Protein AF-A0A5E4K0D5-F1 (afdb_monomer_lite)

Sequence (71 aa):
MAMIGHVANFKGIELAVIAGNNQDSILGKMTKGIANAIAGGDFSSITIIGPATIVKEIKRNPKKIELLLNR

Secondary structure (DSSP, 8-state):
--STTSSTT---EEEEEEE------HHHHHHHHHHHHHHTS---EEEEEEEHHHHHHHHH-TTHHHHHH--

Foldseek 3Di:
DPPQPPDPPQPDKDKDKDFDPDPDDPVRVVVVVVVQVVVVHDPRIDIDIDRPVVVVVCVVPVCVVVVVVPD

pLDDT: mean 74.49, std 11.96, range [47.97, 90.44]

Radius of gyration: 16.65 Å; chains: 1; bounding box: 36×43×29 Å

Structure (mmCIF, N/CA/C/O backbone):
data_AF-A0A5E4K0D5-F1
#
_entry.id   AF-A0A5E4K0D5-F1
#
loop_
_atom_site.group_PDB
_atom_site.id
_atom_site.type_symbol
_atom_site.label_atom_id
_atom_site.label_alt_id
_atom_site.label_comp_id
_atom_site.label_asym_id
_atom_site.label_entity_id
_atom_site.label_seq_id
_atom_site.pdbx_PDB_ins_code
_atom_site.Cartn_x
_atom_site.Cartn_y
_atom_site.Cartn_z
_atom_site.occupancy
_atom_site.B_iso_or_equiv
_atom_site.auth_seq_id
_atom_site.auth_comp_id
_atom_site.auth_asym_id
_atom_site.auth_atom_id
_atom_site.pdbx_PDB_model_num
ATOM 1 N N . MET A 1 1 ? -13.160 -21.953 0.716 1.00 47.97 1 MET A N 1
ATOM 2 C CA . MET A 1 1 ? -12.741 -20.588 1.116 1.00 47.97 1 MET A CA 1
ATOM 3 C C . MET A 1 1 ? -12.251 -20.650 2.564 1.00 47.97 1 MET A C 1
ATOM 5 O O . MET A 1 1 ? -13.053 -20.557 3.477 1.00 47.97 1 MET A O 1
ATOM 9 N N . ALA A 1 2 ? -10.965 -20.938 2.790 1.00 52.66 2 ALA A N 1
ATOM 10 C CA . ALA A 1 2 ? -10.484 -21.452 4.084 1.00 52.66 2 ALA A CA 1
ATOM 11 C C . ALA A 1 2 ? -10.109 -20.385 5.140 1.00 52.66 2 ALA A C 1
ATOM 13 O O . ALA A 1 2 ? -9.812 -20.744 6.272 1.00 52.66 2 ALA A O 1
ATOM 14 N N . MET A 1 3 ? -10.135 -19.084 4.814 1.00 55.47 3 MET A N 1
ATOM 15 C CA . MET A 1 3 ? -9.648 -18.031 5.732 1.00 55.47 3 MET A CA 1
ATOM 16 C C . MET A 1 3 ? -10.583 -16.827 5.937 1.00 55.47 3 MET A C 1
ATOM 18 O O . MET A 1 3 ? -10.230 -15.901 6.659 1.00 55.47 3 MET A O 1
ATOM 22 N N . ILE A 1 4 ? -11.786 -16.818 5.352 1.00 56.09 4 ILE A N 1
ATOM 23 C CA . ILE A 1 4 ? -12.688 -15.646 5.403 1.00 56.09 4 ILE A CA 1
ATOM 24 C C . ILE A 1 4 ? -13.316 -15.424 6.795 1.00 56.09 4 ILE A C 1
ATOM 26 O O . ILE A 1 4 ? -13.775 -14.326 7.085 1.00 56.09 4 ILE A O 1
ATOM 30 N N . GLY A 1 5 ? -13.270 -16.420 7.687 1.00 54.50 5 GLY A N 1
ATOM 31 C CA . GLY A 1 5 ? -13.834 -16.327 9.041 1.00 54.50 5 GLY A CA 1
ATOM 32 C C . GLY A 1 5 ? -12.886 -15.843 10.148 1.00 54.50 5 GLY A C 1
ATOM 33 O O . GLY A 1 5 ? -13.363 -15.538 11.233 1.00 54.50 5 GLY A O 1
ATOM 34 N N . HIS A 1 6 ? -11.569 -15.762 9.912 1.00 59.69 6 HIS A N 1
ATOM 35 C CA . HIS A 1 6 ? -10.576 -15.541 10.985 1.00 59.69 6 HIS A CA 1
ATOM 36 C C . HIS A 1 6 ? -10.009 -14.116 11.059 1.00 59.69 6 HIS A C 1
ATOM 38 O O . HIS A 1 6 ? -9.229 -13.812 11.958 1.00 59.69 6 HIS A O 1
ATOM 44 N N . VAL A 1 7 ? -10.391 -13.225 10.138 1.00 59.84 7 VAL A N 1
ATOM 45 C CA . VAL A 1 7 ? -9.937 -11.828 10.139 1.00 59.84 7 VAL A CA 1
ATOM 46 C C . VAL A 1 7 ? -11.152 -10.939 10.381 1.00 59.84 7 VAL A C 1
ATOM 48 O O . VAL A 1 7 ? -12.000 -10.777 9.501 1.00 59.84 7 VAL A O 1
ATOM 51 N N . ALA A 1 8 ? -11.269 -10.389 11.593 1.00 62.50 8 ALA A N 1
ATOM 52 C CA . ALA A 1 8 ? -12.356 -9.479 11.942 1.00 62.50 8 ALA A CA 1
ATOM 53 C C . ALA A 1 8 ? -12.426 -8.331 10.915 1.00 62.50 8 ALA A C 1
ATOM 55 O O . ALA A 1 8 ? -11.418 -7.689 10.623 1.00 62.50 8 ALA A O 1
ATOM 56 N N . ASN A 1 9 ? -13.614 -8.082 10.354 1.00 70.31 9 ASN A N 1
ATOM 57 C CA . ASN A 1 9 ? -13.860 -7.074 9.310 1.00 70.31 9 ASN A CA 1
ATOM 58 C C . ASN A 1 9 ? -13.194 -7.335 7.941 1.00 70.31 9 ASN A C 1
ATOM 60 O O . ASN A 1 9 ? -12.903 -6.384 7.207 1.00 70.31 9 ASN A O 1
ATOM 64 N N . PHE A 1 10 ? -12.967 -8.594 7.555 1.00 77.75 10 PHE A N 1
ATOM 65 C CA . PHE A 1 10 ? -12.513 -8.926 6.202 1.00 77.75 10 PHE A CA 1
ATOM 66 C C . PHE A 1 10 ? -13.584 -8.608 5.147 1.00 77.75 10 PHE A C 1
ATOM 68 O O . PHE A 1 10 ? -14.656 -9.206 5.135 1.00 77.75 10 PHE A O 1
ATOM 75 N N . LYS A 1 11 ? -13.283 -7.674 4.237 1.00 81.69 11 LYS A N 1
ATOM 76 C CA . LYS A 1 11 ? -14.179 -7.286 3.127 1.00 81.69 11 LYS A CA 1
ATOM 77 C C . LYS A 1 11 ? -13.748 -7.826 1.757 1.00 81.69 11 LYS A C 1
ATOM 79 O O . LYS A 1 11 ? -14.494 -7.681 0.798 1.00 81.69 11 LYS A O 1
ATOM 84 N N . GLY A 1 12 ? -12.559 -8.422 1.652 1.00 84.94 12 GLY A N 1
ATOM 85 C CA . GLY A 1 12 ? -11.962 -8.876 0.391 1.00 84.94 12 GLY A CA 1
ATOM 86 C C . GLY A 1 12 ? -10.458 -8.603 0.328 1.00 84.94 12 GLY A C 1
ATOM 87 O O . GLY A 1 12 ? -9.879 -8.122 1.302 1.00 84.94 12 GLY A O 1
ATOM 88 N N . ILE A 1 13 ? -9.839 -8.902 -0.817 1.00 88.88 13 ILE A N 1
ATOM 89 C CA . ILE A 1 13 ? -8.430 -8.598 -1.119 1.00 88.88 13 ILE A CA 1
ATOM 90 C C . ILE A 1 13 ? -8.396 -7.376 -2.040 1.00 88.88 13 ILE A C 1
ATOM 92 O O . ILE A 1 13 ? -9.173 -7.303 -2.989 1.00 88.88 13 ILE A O 1
ATOM 96 N N . GLU A 1 14 ? -7.516 -6.420 -1.763 1.00 87.00 14 GLU A N 1
ATOM 97 C CA . GLU A 1 14 ? -7.330 -5.214 -2.572 1.00 87.00 14 GLU A CA 1
ATOM 98 C C . GLU A 1 14 ? -5.871 -5.081 -3.009 1.00 87.00 14 GLU A C 1
ATOM 100 O O . GLU A 1 14 ? -4.958 -5.547 -2.322 1.00 87.00 14 GLU A O 1
ATOM 105 N N . LEU A 1 15 ? -5.678 -4.440 -4.163 1.00 88.25 15 LEU A N 1
ATOM 106 C CA . LEU A 1 15 ? -4.381 -4.109 -4.732 1.00 88.25 15 LEU A CA 1
ATOM 107 C C . LEU A 1 15 ? -4.267 -2.588 -4.816 1.00 88.25 15 LEU A C 1
ATOM 109 O O . LEU A 1 15 ? -5.104 -1.928 -5.433 1.00 88.25 15 LEU A O 1
ATOM 113 N N . ALA A 1 16 ? -3.235 -2.034 -4.191 1.00 83.88 16 ALA A N 1
ATOM 114 C CA . ALA A 1 16 ? -2.935 -0.612 -4.260 1.00 83.88 16 ALA A CA 1
ATOM 115 C C . ALA A 1 16 ? -1.474 -0.403 -4.645 1.00 83.88 16 ALA A C 1
ATOM 117 O O . ALA A 1 16 ? -0.577 -1.013 -4.069 1.00 83.88 16 ALA A O 1
ATOM 118 N N . VAL A 1 17 ? -1.244 0.493 -5.600 1.00 83.56 17 VAL A N 1
ATOM 119 C CA . VAL A 1 17 ? 0.093 0.979 -5.938 1.00 83.56 17 VAL A CA 1
ATOM 120 C C . VAL A 1 17 ? 0.295 2.300 -5.209 1.00 83.56 17 VAL A C 1
ATOM 122 O O . VAL A 1 17 ? -0.486 3.236 -5.388 1.00 83.56 17 VAL A O 1
ATOM 125 N N . ILE A 1 18 ? 1.317 2.364 -4.362 1.00 80.62 18 ILE A N 1
ATOM 126 C CA . ILE A 1 18 ? 1.742 3.588 -3.688 1.00 80.62 18 ILE A CA 1
ATOM 127 C C . ILE A 1 18 ? 3.009 4.073 -4.376 1.00 80.62 18 ILE A C 1
ATOM 129 O O . ILE A 1 18 ? 4.040 3.412 -4.311 1.00 80.62 18 ILE A O 1
ATOM 133 N N . ALA A 1 19 ? 2.920 5.222 -5.040 1.00 75.44 19 ALA A N 1
ATOM 134 C CA . ALA A 1 19 ? 4.064 5.908 -5.624 1.00 75.44 19 ALA A CA 1
ATOM 135 C C . ALA A 1 19 ? 4.490 7.074 -4.725 1.00 75.44 19 ALA A C 1
ATOM 137 O O . ALA A 1 19 ? 3.644 7.801 -4.195 1.00 75.4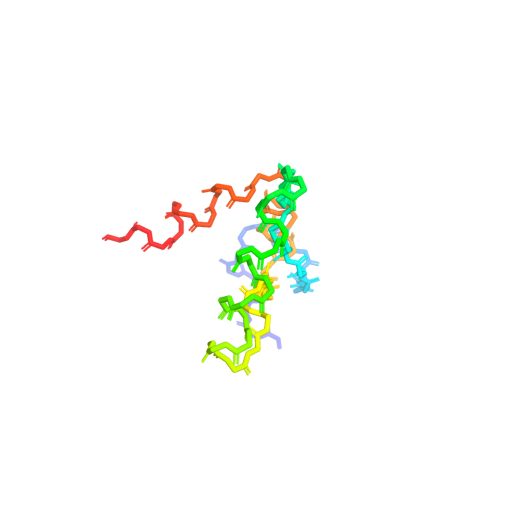4 19 ALA A O 1
ATOM 138 N N . GLY A 1 20 ? 5.799 7.258 -4.554 1.00 68.44 20 GLY A N 1
ATOM 139 C CA . GLY A 1 20 ? 6.354 8.407 -3.849 1.00 68.44 20 GLY A CA 1
ATOM 140 C C . GLY A 1 20 ? 6.090 9.686 -4.638 1.00 68.44 20 GLY A C 1
ATOM 141 O O . GLY A 1 20 ? 6.682 9.899 -5.697 1.00 68.44 20 GLY A O 1
ATOM 142 N N . ASN A 1 21 ? 5.200 10.545 -4.135 1.00 62.78 21 ASN A N 1
ATOM 143 C CA . ASN A 1 21 ? 4.995 11.867 -4.716 1.00 62.78 21 ASN A CA 1
ATOM 144 C C . ASN A 1 21 ? 6.080 12.811 -4.201 1.00 62.78 21 ASN A C 1
ATOM 146 O O . ASN A 1 21 ? 5.916 13.477 -3.178 1.00 62.78 21 ASN A O 1
ATOM 150 N N . ASN A 1 22 ? 7.206 12.839 -4.901 1.00 54.84 22 ASN A N 1
ATOM 151 C CA . ASN A 1 22 ? 8.232 13.811 -4.602 1.00 54.84 22 ASN A CA 1
ATOM 152 C C . ASN A 1 22 ? 7.834 15.165 -5.199 1.00 54.84 22 ASN A C 1
ATOM 154 O O . ASN A 1 22 ? 7.819 15.340 -6.420 1.00 54.84 22 ASN A O 1
ATOM 158 N N . GLN A 1 23 ? 7.580 16.148 -4.338 1.00 53.94 23 GLN A N 1
ATOM 159 C CA . GLN A 1 23 ? 7.681 17.557 -4.716 1.00 53.94 23 GLN A CA 1
ATOM 160 C C . GLN A 1 23 ? 9.166 17.900 -4.912 1.00 53.94 23 GLN A C 1
ATOM 162 O O . GLN A 1 23 ? 9.773 18.601 -4.110 1.00 53.94 23 GLN A O 1
ATOM 167 N N . ASP A 1 24 ? 9.783 17.338 -5.950 1.00 55.31 24 ASP A N 1
ATOM 168 C CA . ASP A 1 24 ? 11.177 17.616 -6.267 1.00 55.31 24 ASP A CA 1
ATOM 169 C C . ASP A 1 24 ? 11.257 18.972 -6.985 1.00 55.31 24 ASP A C 1
ATOM 171 O O . ASP A 1 24 ? 10.697 19.156 -8.073 1.00 55.31 24 ASP A O 1
ATOM 175 N N . SER A 1 25 ? 11.993 19.916 -6.386 1.00 69.00 25 SER A N 1
ATOM 176 C CA . SER A 1 25 ? 12.555 21.083 -7.082 1.00 69.00 25 SER A CA 1
ATOM 177 C C . SER A 1 25 ? 13.215 20.648 -8.398 1.00 69.00 25 SER A C 1
ATOM 179 O O . SER A 1 25 ? 13.687 19.519 -8.517 1.00 69.00 25 SER A O 1
ATOM 181 N N . ILE A 1 26 ? 13.307 21.543 -9.389 1.00 68.44 26 ILE A N 1
ATOM 182 C CA . ILE A 1 26 ? 13.872 21.254 -10.729 1.00 68.44 26 ILE A CA 1
ATOM 183 C C . ILE A 1 26 ? 15.244 20.551 -10.638 1.00 68.44 26 ILE A C 1
ATOM 185 O O . ILE A 1 26 ? 15.525 19.631 -11.404 1.00 68.44 26 ILE A O 1
ATOM 189 N N . LEU A 1 27 ? 16.053 20.910 -9.635 1.00 70.06 27 LEU A N 1
ATOM 190 C CA . LEU A 1 27 ? 17.340 20.278 -9.338 1.00 70.06 27 LEU A CA 1
ATOM 191 C C . LEU A 1 27 ? 17.220 18.802 -8.900 1.00 70.06 27 LEU A C 1
ATOM 193 O O . LEU A 1 27 ? 18.022 17.968 -9.312 1.00 70.06 27 LEU A O 1
ATOM 197 N N . GLY A 1 28 ? 16.198 18.471 -8.106 1.00 68.06 28 GLY A N 1
ATOM 198 C CA . GLY A 1 28 ? 15.922 17.114 -7.625 1.00 68.06 28 GLY A CA 1
ATOM 199 C C . GLY A 1 28 ? 15.475 16.164 -8.737 1.00 68.06 28 GLY A C 1
ATOM 200 O O . GLY A 1 28 ? 15.790 14.980 -8.699 1.00 68.06 28 GLY A O 1
ATOM 201 N N . LYS A 1 29 ? 14.825 16.676 -9.790 1.00 70.12 29 LYS A N 1
ATOM 202 C CA . LYS A 1 29 ? 14.471 15.859 -10.964 1.00 70.12 29 LYS A CA 1
ATOM 203 C C . LYS A 1 29 ? 15.701 15.412 -11.757 1.00 70.12 29 LYS A C 1
ATOM 205 O O . LYS A 1 29 ? 15.733 14.281 -12.237 1.00 70.12 29 LYS A O 1
ATOM 210 N N . MET A 1 30 ? 16.714 16.273 -11.875 1.00 72.88 30 MET A N 1
ATOM 211 C CA . MET A 1 30 ? 17.939 15.966 -12.621 1.00 72.88 30 MET A CA 1
ATOM 212 C C . MET A 1 30 ? 18.784 14.906 -11.908 1.00 72.88 30 MET A C 1
ATOM 214 O O . MET A 1 30 ? 19.206 13.931 -12.528 1.00 72.88 30 MET A O 1
ATOM 218 N N . THR A 1 31 ? 18.979 15.048 -10.595 1.00 73.75 31 THR A N 1
ATOM 219 C CA . THR A 1 31 ? 19.717 14.059 -9.795 1.00 73.75 31 THR A CA 1
ATOM 220 C C . THR A 1 31 ? 18.992 12.718 -9.748 1.00 73.75 31 THR A C 1
ATOM 222 O O . THR A 1 31 ? 19.632 11.675 -9.862 1.00 73.75 31 THR A O 1
ATOM 225 N N . LYS A 1 32 ? 17.656 12.730 -9.671 1.00 71.06 32 LYS A N 1
ATOM 226 C CA . LYS A 1 32 ? 16.836 11.514 -9.688 1.00 71.06 32 LYS A CA 1
ATOM 227 C C . LYS A 1 32 ? 16.876 10.792 -11.036 1.00 71.06 32 LYS A C 1
ATOM 229 O O . LYS A 1 32 ? 16.946 9.570 -11.053 1.00 71.06 32 LYS A O 1
ATOM 234 N N . GLY A 1 33 ? 16.909 11.517 -12.157 1.00 70.69 33 GLY A N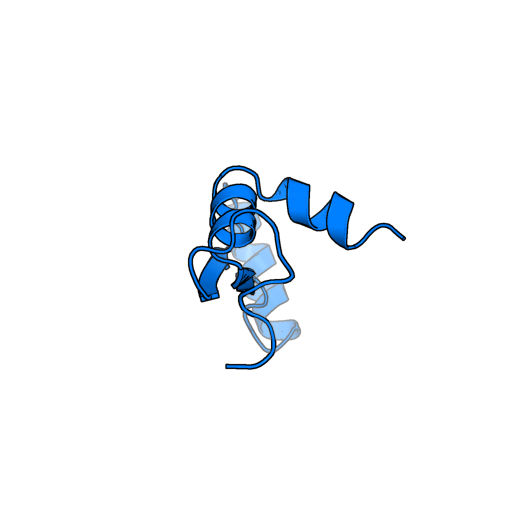 1
ATOM 235 C CA . GLY A 1 33 ? 17.080 10.922 -13.488 1.00 70.69 33 GLY A CA 1
ATOM 236 C C . GLY A 1 33 ? 18.412 10.181 -13.641 1.00 70.69 33 GLY A C 1
ATOM 237 O O . GLY A 1 33 ? 18.442 9.067 -14.157 1.00 70.69 33 GLY A O 1
ATOM 238 N N . ILE A 1 34 ? 19.498 10.760 -13.118 1.00 74.06 34 ILE A N 1
ATOM 239 C CA . ILE A 1 34 ? 20.821 10.119 -13.094 1.00 74.06 34 ILE A CA 1
ATOM 240 C C . ILE A 1 34 ? 20.810 8.907 -12.153 1.00 74.06 34 ILE A C 1
ATOM 242 O O . ILE A 1 34 ? 21.269 7.832 -12.532 1.00 74.06 34 ILE A O 1
ATOM 246 N N . ALA A 1 35 ? 20.234 9.046 -10.956 1.00 70.69 35 ALA A N 1
ATOM 247 C CA . ALA A 1 35 ? 20.127 7.953 -9.993 1.00 70.69 35 ALA A CA 1
ATOM 248 C C . ALA A 1 35 ? 19.311 6.769 -10.541 1.00 70.69 35 ALA A C 1
ATOM 250 O O . ALA A 1 35 ? 19.751 5.629 -10.432 1.00 70.69 35 ALA A O 1
ATOM 251 N N . ASN A 1 36 ? 18.176 7.028 -11.193 1.00 70.19 36 ASN A N 1
ATOM 252 C CA . ASN A 1 36 ? 17.332 5.997 -11.801 1.00 70.19 36 ASN A CA 1
ATOM 253 C C . ASN A 1 36 ? 18.015 5.308 -12.995 1.00 70.19 36 ASN A C 1
ATOM 255 O O . ASN A 1 36 ? 17.860 4.100 -13.172 1.00 70.19 36 ASN A O 1
ATOM 259 N N . ALA A 1 37 ? 18.795 6.048 -13.793 1.00 73.12 37 ALA A N 1
ATOM 260 C CA . ALA A 1 37 ? 19.570 5.479 -14.897 1.00 73.12 37 ALA A CA 1
ATOM 261 C C . ALA A 1 37 ? 20.692 4.551 -14.400 1.00 73.12 37 ALA A C 1
ATOM 263 O O . ALA A 1 37 ? 20.954 3.521 -15.015 1.00 73.12 37 ALA A O 1
ATOM 264 N N . ILE A 1 38 ? 21.319 4.886 -13.267 1.00 72.44 38 ILE A N 1
ATOM 265 C CA . ILE A 1 38 ? 22.362 4.062 -12.635 1.00 72.44 38 ILE A CA 1
ATOM 266 C C . ILE A 1 38 ? 21.752 2.860 -11.896 1.00 72.44 38 ILE A C 1
ATOM 268 O O . ILE A 1 38 ? 22.313 1.769 -11.931 1.00 72.44 38 ILE A O 1
ATOM 272 N N . ALA A 1 39 ? 20.597 3.036 -11.249 1.00 68.81 39 ALA A N 1
ATOM 273 C CA . ALA A 1 39 ? 19.915 1.988 -10.489 1.00 68.81 39 ALA A CA 1
ATOM 274 C C . ALA A 1 39 ? 19.157 0.970 -11.366 1.00 68.81 39 ALA A C 1
ATOM 276 O O . ALA A 1 39 ? 18.643 -0.016 -10.844 1.00 68.81 39 ALA A O 1
ATOM 277 N N . GLY A 1 40 ? 19.087 1.180 -12.687 1.00 62.62 40 GLY A N 1
ATOM 278 C CA . GLY A 1 40 ? 18.480 0.232 -13.626 1.00 62.62 40 GLY A CA 1
ATOM 279 C C . GLY A 1 40 ? 16.946 0.234 -13.651 1.00 62.62 40 GLY A C 1
ATOM 280 O O . GLY A 1 40 ? 16.352 -0.720 -14.149 1.00 62.62 40 GLY A O 1
ATOM 281 N N . GLY A 1 41 ? 16.288 1.279 -13.136 1.00 62.59 41 GLY A N 1
ATOM 282 C CA . GLY A 1 41 ? 14.827 1.384 -13.148 1.00 62.59 41 GLY A CA 1
ATOM 283 C C . GLY A 1 41 ? 14.253 2.347 -12.110 1.00 62.59 41 GLY A C 1
ATOM 284 O O . GLY A 1 41 ? 14.961 2.870 -11.252 1.00 62.59 41 GLY A O 1
ATOM 285 N N . ASP A 1 42 ? 12.942 2.586 -12.199 1.00 62.34 42 ASP A N 1
ATOM 286 C CA . ASP A 1 42 ? 12.215 3.493 -11.309 1.00 62.34 42 ASP A CA 1
ATOM 287 C C . ASP A 1 42 ? 11.615 2.707 -10.127 1.00 62.34 42 ASP A C 1
ATOM 289 O O . ASP A 1 42 ? 10.496 2.200 -10.189 1.00 62.34 42 ASP A O 1
ATOM 293 N N . PHE A 1 43 ? 12.357 2.601 -9.019 1.00 62.25 43 PHE A N 1
ATOM 294 C CA . PHE A 1 43 ? 11.871 2.012 -7.755 1.00 62.25 43 PHE A CA 1
ATOM 295 C C . PHE A 1 43 ? 10.959 2.972 -6.968 1.00 62.25 43 PHE A C 1
ATOM 297 O O . PHE A 1 43 ? 10.827 2.884 -5.748 1.00 62.25 43 PHE A O 1
ATOM 304 N N . SER A 1 44 ? 10.329 3.926 -7.654 1.00 67.06 44 SER A N 1
ATOM 305 C CA . SER A 1 44 ? 9.535 4.994 -7.046 1.00 67.06 44 SER A CA 1
ATOM 306 C C . SER A 1 44 ? 8.165 4.535 -6.538 1.00 67.06 44 SER A C 1
ATOM 308 O O . SER A 1 44 ? 7.451 5.327 -5.916 1.00 67.06 44 SER A O 1
ATOM 310 N N . SER A 1 45 ? 7.786 3.276 -6.782 1.00 74.44 45 SER A N 1
ATOM 311 C CA . SER A 1 45 ? 6.480 2.734 -6.414 1.00 74.44 45 SER A CA 1
ATOM 312 C C . SER A 1 45 ? 6.559 1.358 -5.755 1.00 74.44 45 SER A C 1
ATOM 314 O O . SER A 1 45 ? 7.411 0.532 -6.072 1.00 74.44 45 SER A O 1
ATOM 316 N N . ILE A 1 46 ? 5.640 1.120 -4.821 1.00 82.44 46 ILE A N 1
ATOM 317 C CA . ILE A 1 46 ? 5.473 -0.138 -4.094 1.00 82.44 46 ILE A CA 1
ATOM 318 C C . ILE A 1 46 ? 4.045 -0.632 -4.331 1.00 82.44 46 ILE A C 1
ATOM 320 O O . ILE A 1 46 ? 3.082 0.125 -4.187 1.00 82.44 46 ILE A O 1
ATOM 324 N N . THR A 1 47 ? 3.899 -1.912 -4.678 1.00 85.50 47 THR A N 1
ATOM 325 C CA . THR A 1 47 ? 2.588 -2.564 -4.807 1.00 85.50 47 THR A CA 1
ATOM 326 C C . THR A 1 47 ? 2.245 -3.297 -3.517 1.00 85.50 47 THR A C 1
ATOM 328 O O . THR A 1 47 ? 3.037 -4.090 -3.016 1.00 85.50 47 THR A O 1
ATOM 331 N N . ILE A 1 48 ? 1.049 -3.045 -2.991 1.00 87.69 48 ILE A N 1
ATOM 332 C CA . ILE A 1 48 ? 0.546 -3.619 -1.743 1.00 87.69 48 ILE A CA 1
ATOM 333 C C . ILE A 1 48 ? -0.665 -4.492 -2.062 1.00 87.69 48 ILE A C 1
ATOM 335 O O . ILE A 1 48 ? -1.619 -4.026 -2.688 1.00 87.69 48 ILE A O 1
ATOM 339 N N . ILE A 1 49 ? -0.627 -5.746 -1.607 1.00 90.12 49 ILE A N 1
ATOM 340 C CA . ILE A 1 49 ? -1.706 -6.729 -1.758 1.00 90.12 49 ILE A CA 1
ATOM 341 C C . ILE A 1 49 ? -2.082 -7.236 -0.367 1.00 90.12 49 ILE A C 1
ATOM 343 O O . ILE A 1 49 ? -1.225 -7.703 0.380 1.00 90.12 49 ILE A O 1
ATOM 347 N N . GLY A 1 50 ? -3.360 -7.152 -0.004 1.00 87.06 50 GLY A N 1
ATOM 348 C CA . GLY A 1 50 ? -3.810 -7.599 1.313 1.00 87.06 50 GLY A CA 1
ATOM 349 C C . GLY A 1 50 ? -5.302 -7.393 1.557 1.00 87.06 50 GLY A C 1
ATOM 350 O O . GLY A 1 50 ? -6.035 -7.048 0.629 1.00 87.06 50 GLY A O 1
ATOM 351 N N . PRO A 1 51 ? -5.779 -7.596 2.800 1.00 90.44 51 PRO A N 1
ATOM 352 C CA . PRO A 1 51 ? -7.170 -7.346 3.158 1.00 90.44 51 PRO A CA 1
ATOM 353 C C . PRO A 1 51 ? -7.571 -5.905 2.831 1.00 90.44 51 PRO A C 1
ATOM 355 O O . PRO A 1 51 ? -6.892 -4.968 3.248 1.00 90.44 51 PRO A O 1
ATOM 358 N N . ALA A 1 52 ? -8.700 -5.719 2.146 1.00 89.12 52 ALA A N 1
ATOM 359 C CA . ALA A 1 52 ? -9.177 -4.415 1.679 1.00 89.12 52 ALA A CA 1
ATOM 360 C C . ALA A 1 52 ? -9.252 -3.369 2.803 1.00 89.12 52 ALA A C 1
ATOM 362 O O . ALA A 1 52 ? -8.956 -2.196 2.599 1.00 89.12 52 ALA A O 1
ATOM 363 N N . THR A 1 53 ? -9.594 -3.793 4.021 1.00 88.12 53 THR A N 1
ATOM 364 C CA . THR A 1 53 ? -9.619 -2.929 5.209 1.00 88.12 53 THR A CA 1
ATOM 365 C C . THR A 1 53 ? -8.234 -2.343 5.510 1.00 88.12 53 THR A C 1
ATOM 367 O O . THR A 1 53 ? -8.104 -1.133 5.671 1.00 88.12 53 THR A O 1
ATOM 370 N N . ILE A 1 54 ? -7.188 -3.173 5.477 1.00 88.50 54 ILE A N 1
ATOM 371 C CA . ILE A 1 54 ? -5.801 -2.765 5.736 1.00 88.50 54 ILE A CA 1
ATOM 372 C C . ILE A 1 54 ? -5.246 -1.946 4.568 1.00 88.50 54 ILE A C 1
ATOM 374 O O . ILE A 1 54 ? -4.648 -0.893 4.776 1.00 88.50 54 ILE A O 1
ATOM 378 N N . VAL A 1 55 ? -5.495 -2.375 3.329 1.00 89.94 55 VAL A N 1
ATOM 379 C CA . VAL A 1 55 ? -5.010 -1.675 2.128 1.00 89.94 55 VAL A CA 1
ATOM 380 C C . VAL A 1 55 ? -5.591 -0.260 2.040 1.00 89.94 55 VAL A C 1
ATOM 382 O O . VAL A 1 55 ? -4.851 0.693 1.792 1.00 89.94 55 VAL A O 1
ATOM 385 N N . LYS A 1 56 ? -6.886 -0.077 2.329 1.00 89.25 56 LYS A N 1
ATOM 386 C CA . LYS A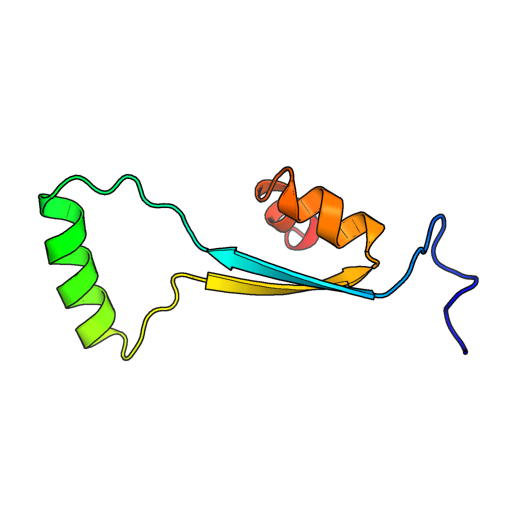 1 56 ? -7.520 1.255 2.370 1.00 89.25 56 LYS A CA 1
ATOM 387 C C . LYS A 1 56 ? -6.958 2.144 3.473 1.00 89.25 56 LYS A C 1
ATOM 389 O O . LYS A 1 56 ? -6.839 3.354 3.278 1.00 89.25 56 LYS A O 1
ATOM 394 N N . GLU A 1 57 ? -6.615 1.574 4.623 1.00 88.75 57 GLU A N 1
ATOM 395 C CA . GLU A 1 57 ? -5.970 2.317 5.704 1.00 88.75 57 GLU A CA 1
ATOM 396 C C . GLU A 1 57 ? -4.555 2.763 5.337 1.00 88.75 57 GLU A C 1
ATOM 398 O O . GLU A 1 57 ? -4.207 3.918 5.588 1.00 88.75 57 GLU A O 1
ATOM 403 N N . ILE A 1 58 ? -3.772 1.888 4.703 1.00 89.50 58 ILE A N 1
ATOM 404 C CA . ILE A 1 58 ? -2.425 2.205 4.220 1.00 89.50 58 ILE A CA 1
ATOM 405 C C . ILE A 1 58 ? -2.482 3.259 3.105 1.00 89.50 58 ILE A C 1
ATOM 407 O O . ILE A 1 58 ? -1.710 4.213 3.119 1.00 89.50 58 ILE A O 1
ATOM 411 N N . LYS A 1 59 ? -3.444 3.164 2.179 1.00 87.31 59 LYS A N 1
ATOM 412 C CA . LYS A 1 59 ? -3.653 4.178 1.133 1.00 87.31 59 LYS A CA 1
ATOM 413 C C . LYS A 1 59 ? -3.994 5.559 1.712 1.00 87.31 59 LYS A C 1
ATOM 415 O O . LYS A 1 59 ? -3.599 6.568 1.138 1.00 87.31 59 LYS A O 1
ATOM 420 N N . ARG A 1 60 ? -4.722 5.618 2.837 1.00 89.19 60 ARG A N 1
ATOM 421 C CA . ARG A 1 60 ? -5.031 6.874 3.553 1.00 89.19 60 ARG A CA 1
ATOM 422 C C . ARG A 1 60 ? -3.835 7.426 4.330 1.00 89.19 60 ARG A C 1
ATOM 424 O O . ARG A 1 60 ? -3.672 8.639 4.387 1.00 89.19 60 ARG A O 1
ATOM 431 N N . ASN A 1 61 ? -3.032 6.560 4.945 1.00 88.06 61 ASN A N 1
ATOM 432 C CA . ASN A 1 61 ? -1.819 6.943 5.663 1.00 88.06 61 ASN A CA 1
ATOM 433 C C . ASN A 1 61 ? -0.682 5.948 5.362 1.00 88.06 61 ASN A C 1
ATOM 435 O O . ASN A 1 61 ? -0.576 4.925 6.049 1.00 88.06 61 ASN A O 1
ATOM 439 N N . PRO A 1 62 ? 0.200 6.266 4.394 1.00 86.25 62 PRO A N 1
ATOM 440 C CA . PRO A 1 62 ? 1.305 5.392 4.005 1.00 86.25 62 PRO A CA 1
ATOM 441 C C . PRO A 1 62 ? 2.275 5.058 5.147 1.00 86.25 62 PRO A C 1
ATOM 443 O O . PRO A 1 62 ? 2.887 3.995 5.123 1.00 86.25 62 PRO A O 1
ATOM 446 N N . LYS A 1 63 ? 2.366 5.890 6.199 1.00 85.94 63 LYS A N 1
ATOM 447 C CA . LYS A 1 63 ? 3.222 5.615 7.372 1.00 85.94 63 LYS A CA 1
ATOM 448 C C . LYS A 1 63 ? 2.805 4.364 8.149 1.0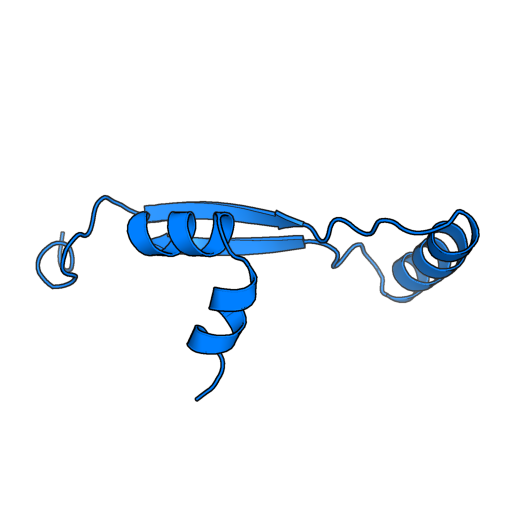0 85.94 63 LYS A C 1
ATOM 450 O O . LYS A 1 63 ? 3.603 3.811 8.894 1.00 85.94 63 LYS A O 1
ATOM 455 N N . LYS A 1 64 ? 1.573 3.871 7.969 1.00 85.62 64 LYS A N 1
ATOM 456 C CA . LYS A 1 64 ? 1.134 2.605 8.580 1.00 85.62 64 LYS A CA 1
ATOM 457 C C . LYS A 1 64 ? 1.932 1.392 8.091 1.00 85.62 64 LYS A C 1
ATOM 459 O O . LYS A 1 64 ? 1.947 0.385 8.789 1.00 85.62 64 LYS A O 1
ATOM 464 N N . ILE A 1 65 ? 2.601 1.486 6.937 1.00 86.12 65 ILE A N 1
ATOM 465 C CA .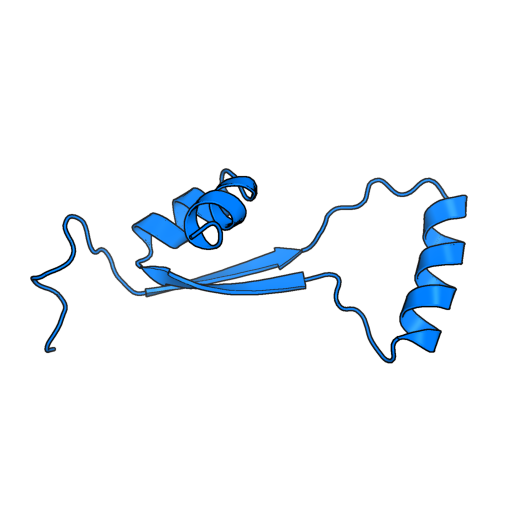 ILE A 1 65 ? 3.501 0.434 6.444 1.00 86.12 65 ILE A CA 1
ATOM 466 C C . ILE A 1 65 ? 4.633 0.191 7.447 1.00 86.12 65 ILE A C 1
ATOM 468 O O . ILE A 1 65 ? 4.947 -0.958 7.739 1.00 86.12 65 ILE A O 1
ATOM 472 N N . GLU A 1 66 ? 5.190 1.254 8.031 1.00 80.25 66 GLU A N 1
ATOM 473 C CA . GLU A 1 66 ? 6.294 1.163 8.992 1.00 80.25 66 GLU A CA 1
ATOM 474 C C . GLU A 1 66 ? 5.879 0.379 10.243 1.00 80.25 66 GLU A C 1
ATOM 476 O O . GLU A 1 66 ? 6.601 -0.513 10.667 1.00 80.25 66 GLU A O 1
ATOM 481 N N . LEU A 1 67 ? 4.675 0.616 10.776 1.00 77.25 67 LEU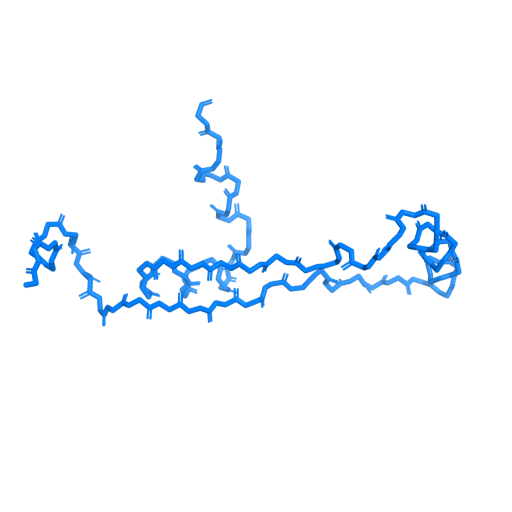 A N 1
ATOM 482 C CA . LEU A 1 67 ? 4.144 -0.114 11.939 1.00 77.25 67 LEU A CA 1
ATOM 483 C C . LEU A 1 67 ? 3.937 -1.615 11.682 1.00 77.25 67 LEU A C 1
ATOM 485 O O . LEU A 1 67 ? 3.959 -2.398 12.625 1.00 77.25 67 LEU A O 1
ATOM 489 N N . LEU A 1 68 ? 3.708 -2.017 10.428 1.00 75.88 68 LEU A N 1
ATOM 490 C CA . LEU A 1 68 ? 3.560 -3.425 10.047 1.00 75.88 68 LEU A CA 1
ATOM 491 C C . LEU A 1 68 ? 4.910 -4.122 9.822 1.00 75.88 68 LEU A C 1
ATOM 493 O O . LEU A 1 68 ? 4.990 -5.341 9.958 1.00 75.88 68 LEU A O 1
ATOM 497 N N . LEU A 1 69 ? 5.947 -3.364 9.451 1.00 76.38 69 LEU A N 1
ATOM 498 C CA . LEU A 1 69 ? 7.294 -3.873 9.174 1.00 76.38 69 LEU A CA 1
ATOM 499 C C . LEU A 1 69 ? 8.219 -3.824 10.397 1.00 76.38 69 LEU A C 1
ATOM 501 O O . LEU A 1 69 ? 9.202 -4.559 10.441 1.00 76.38 69 LEU A O 1
ATOM 505 N N . ASN A 1 70 ? 7.907 -2.981 11.380 1.00 70.31 70 ASN A N 1
ATOM 506 C CA . ASN A 1 70 ? 8.656 -2.852 12.622 1.00 70.31 70 ASN A CA 1
ATOM 507 C C . ASN A 1 70 ? 8.291 -4.018 13.564 1.00 70.31 70 ASN A C 1
ATOM 509 O O . ASN A 1 70 ? 7.293 -3.948 14.284 1.00 70.31 70 ASN A O 1
ATOM 513 N N . ARG A 1 71 ? 9.057 -5.113 13.502 1.00 53.00 71 ARG A N 1
ATOM 514 C CA . ARG A 1 71 ? 9.051 -6.194 14.502 1.00 53.00 71 ARG A CA 1
ATOM 515 C C . ARG A 1 71 ? 10.199 -6.027 15.482 1.00 53.00 71 ARG A C 1
ATOM 517 O O . ARG A 1 71 ? 11.309 -5.709 15.007 1.00 53.00 71 ARG A O 1
#